Protein AF-A0A8S0FXK9-F1 (afdb_monomer_lite)

InterPro domains:
  IPR011527 ABC transporter type 1, transmembrane domain [PF00664] (27-116)
  IPR011527 ABC transporter type 1, transmembrane domain [PS50929] (28-114)
  IPR036640 ABC transporter type 1, transmembrane domain superfamily [G3DSA:1.20.1560.10] (1-131)
  IPR036640 ABC transporter type 1, transmembrane domain superfamily [SSF90123] (14-117)

Foldseek 3Di:
DDDPPDPVVVVVVVVCVVLCVVLPVLVVLLVVLVVLLVVLVVVVVVLVVCCVCCVPPPPPVVCVVCSVVVVVVSVVSNVVSVVSNVVSVVVSVVSSVVVVVVVVVVVVVVDPVVVVVVVVVVVVVVVVVVVVVVVVVVPDDDDPDDDDDDDDDD

Radius of gyration: 31.29 Å; chains: 1; bounding box: 56×40×102 Å

Structure (mmCIF, N/CA/C/O backbone):
data_AF-A0A8S0FXK9-F1
#
_entry.id   AF-A0A8S0FXK9-F1
#
loop_
_atom_site.group_PDB
_atom_site.id
_atom_site.type_symbol
_atom_site.label_atom_id
_atom_site.label_alt_id
_atom_site.label_comp_id
_atom_site.label_asym_id
_atom_site.label_entity_id
_atom_site.label_seq_id
_atom_site.pdbx_PDB_ins_code
_atom_site.Cartn_x
_atom_site.Cartn_y
_atom_site.Cartn_z
_atom_site.occupancy
_atom_site.B_iso_or_equiv
_atom_site.auth_seq_id
_atom_site.auth_comp_id
_atom_site.auth_asym_id
_atom_site.auth_atom_id
_atom_site.pdbx_PDB_model_num
ATOM 1 N N . MET A 1 1 ? -1.808 -34.272 20.817 1.00 41.62 1 MET A N 1
ATOM 2 C CA . MET A 1 1 ? -1.876 -33.313 19.694 1.00 41.62 1 MET A CA 1
ATOM 3 C C . MET A 1 1 ? -3.248 -32.648 19.750 1.00 41.62 1 MET A C 1
ATOM 5 O O . MET A 1 1 ? -4.230 -33.357 19.617 1.00 41.62 1 MET A O 1
ATOM 9 N N . HIS A 1 2 ? -3.324 -31.357 20.097 1.00 43.94 2 HIS A N 1
ATOM 10 C CA . HIS A 1 2 ? -4.584 -30.612 20.288 1.00 43.94 2 HIS A CA 1
ATOM 11 C C . HIS A 1 2 ? -4.978 -29.905 18.982 1.00 43.94 2 HIS A C 1
ATOM 13 O O . HIS A 1 2 ? -4.233 -29.041 18.522 1.00 43.94 2 HIS A O 1
ATOM 19 N N . ASN A 1 3 ? -6.137 -30.258 18.423 1.00 55.31 3 ASN A N 1
ATOM 20 C CA . ASN A 1 3 ? -6.677 -29.776 17.146 1.00 55.31 3 ASN A CA 1
ATOM 21 C C . ASN A 1 3 ? -8.001 -29.006 17.363 1.00 55.31 3 ASN A C 1
ATOM 23 O O . ASN A 1 3 ? -9.024 -29.361 16.791 1.00 55.31 3 ASN A O 1
ATOM 27 N N . ASP A 1 4 ? -7.983 -27.969 18.216 1.00 58.00 4 ASP A N 1
ATOM 28 C CA . ASP A 1 4 ? -9.196 -27.257 18.681 1.00 58.00 4 ASP A CA 1
ATOM 29 C C . ASP A 1 4 ? -9.150 -25.712 18.557 1.00 58.00 4 ASP A C 1
ATOM 31 O O . ASP A 1 4 ? -9.897 -25.013 19.241 1.00 58.00 4 ASP A O 1
ATOM 35 N N . LYS A 1 5 ? -8.287 -25.106 17.721 1.00 57.34 5 LYS A N 1
ATOM 36 C CA . LYS A 1 5 ? -8.076 -23.631 17.753 1.00 57.34 5 LYS A CA 1
ATOM 37 C C . LYS A 1 5 ? -8.589 -22.807 16.568 1.00 57.34 5 LYS A C 1
ATOM 39 O O . LYS A 1 5 ? -8.604 -21.576 16.663 1.00 57.34 5 LYS A O 1
ATOM 44 N N . ASP A 1 6 ? -9.114 -23.423 15.516 1.00 56.47 6 ASP A N 1
ATOM 45 C CA . ASP A 1 6 ? -9.517 -22.664 14.324 1.00 56.47 6 ASP A CA 1
ATOM 46 C C . ASP A 1 6 ? -10.947 -22.105 14.394 1.00 56.47 6 ASP A C 1
ATOM 48 O O . ASP A 1 6 ? -11.206 -21.001 13.910 1.00 56.47 6 ASP A O 1
ATOM 52 N N . LEU A 1 7 ? -11.874 -22.774 15.088 1.00 58.66 7 LEU A N 1
ATOM 53 C CA . LEU A 1 7 ? -13.282 -22.349 15.128 1.00 58.66 7 LEU A CA 1
ATOM 54 C C . LEU A 1 7 ? -13.493 -21.033 15.903 1.00 58.66 7 LEU A C 1
ATOM 56 O O . LEU A 1 7 ? -14.247 -20.171 15.453 1.00 58.66 7 LEU A O 1
ATOM 60 N N . SER A 1 8 ? -12.790 -20.829 17.022 1.00 68.19 8 SER A N 1
ATOM 61 C CA . SER A 1 8 ? -12.952 -19.634 17.874 1.00 68.19 8 SER A CA 1
ATOM 62 C C . SER A 1 8 ? -12.218 -18.402 17.324 1.00 68.19 8 SER A C 1
ATOM 64 O O . SER A 1 8 ? -12.752 -17.286 17.329 1.00 68.19 8 SER A O 1
ATOM 66 N N . THR A 1 9 ? -11.022 -18.590 16.758 1.00 72.06 9 THR A N 1
ATOM 67 C CA . THR A 1 9 ? -10.247 -17.502 16.137 1.00 72.06 9 THR A CA 1
ATOM 68 C C . THR A 1 9 ? -10.948 -16.998 14.876 1.00 72.06 9 THR A C 1
ATOM 70 O O . THR A 1 9 ? -11.106 -15.789 14.694 1.00 72.06 9 THR A O 1
ATOM 73 N N . TRP A 1 10 ? -11.476 -17.914 14.054 1.00 76.94 10 TRP A N 1
ATOM 74 C CA . TRP A 1 10 ? -12.245 -17.571 12.859 1.00 76.94 10 TRP A CA 1
ATOM 75 C C . TRP A 1 10 ? -13.590 -16.917 13.184 1.00 76.94 10 TRP A C 1
ATOM 77 O O . TRP A 1 10 ? -13.985 -15.963 12.518 1.00 76.94 10 TRP A O 1
ATOM 87 N N . GLN A 1 11 ? -14.281 -17.354 14.242 1.00 72.75 11 GLN A N 1
ATOM 88 C CA . GLN A 1 11 ? -15.493 -16.684 14.724 1.00 72.75 11 GLN A CA 1
ATOM 89 C C . GLN A 1 11 ? -15.202 -15.273 15.248 1.00 72.75 11 GLN A C 1
ATOM 91 O O . GLN A 1 11 ? -15.948 -14.345 14.938 1.00 72.75 11 GLN A O 1
ATOM 96 N N . THR A 1 12 ? -14.096 -15.080 15.971 1.00 72.56 12 THR A N 1
ATOM 97 C CA . THR A 1 12 ? -13.647 -13.756 16.435 1.00 72.56 12 THR A CA 1
ATOM 98 C C . THR A 1 12 ? -13.320 -12.842 15.251 1.00 72.56 12 THR A C 1
ATOM 100 O O . THR A 1 12 ? -13.775 -11.698 15.193 1.00 72.56 12 THR A O 1
ATOM 103 N N . PHE A 1 13 ? -12.617 -13.375 14.251 1.00 69.12 13 PHE A N 1
ATOM 104 C CA . PHE A 1 13 ? -12.279 -12.680 13.014 1.00 69.12 13 PHE A CA 1
ATOM 105 C C . PHE A 1 13 ? -13.521 -12.330 12.182 1.00 69.12 13 PHE A C 1
ATOM 107 O O . PHE A 1 13 ? -13.675 -11.187 11.756 1.00 69.12 13 PHE A O 1
ATOM 114 N N . ARG A 1 14 ? -14.474 -13.261 12.043 1.00 69.81 14 ARG A N 1
ATOM 115 C CA . ARG A 1 14 ? -15.767 -13.056 11.368 1.00 69.81 14 ARG A CA 1
ATOM 116 C C . ARG A 1 14 ? -16.633 -12.012 12.083 1.00 69.81 14 ARG A C 1
ATOM 118 O O . ARG A 1 14 ? -17.351 -11.269 11.418 1.00 69.81 14 ARG A O 1
ATOM 125 N N . ARG A 1 15 ? -16.536 -11.894 13.413 1.00 68.50 15 ARG A N 1
ATOM 126 C CA . ARG A 1 15 ? -17.216 -10.851 14.207 1.00 68.50 15 ARG A CA 1
ATOM 127 C C . ARG A 1 15 ? -16.571 -9.467 14.041 1.00 68.50 15 ARG A C 1
ATOM 129 O O . ARG A 1 15 ? -17.275 -8.462 14.120 1.00 68.50 15 ARG A O 1
ATOM 136 N N . LEU A 1 16 ? -15.263 -9.406 13.764 1.00 65.69 16 LEU A N 1
ATOM 137 C CA . LEU A 1 16 ? -14.532 -8.176 13.417 1.00 65.69 16 LEU A CA 1
ATOM 138 C C . LEU A 1 16 ? -14.689 -7.771 11.941 1.00 65.69 16 LEU A C 1
ATOM 140 O O . LEU A 1 16 ? -14.641 -6.580 11.625 1.00 65.69 16 LEU A O 1
ATOM 144 N N . TRP A 1 17 ? -14.910 -8.739 11.053 1.00 62.47 17 TRP A N 1
ATOM 145 C CA . TRP A 1 17 ? -15.065 -8.575 9.605 1.00 62.47 17 TRP A CA 1
ATOM 146 C C . TRP A 1 17 ? -16.069 -7.492 9.155 1.00 62.47 17 TRP A C 1
ATOM 148 O O . TRP A 1 17 ? -15.734 -6.741 8.238 1.00 62.47 17 TRP A O 1
ATOM 158 N N . PRO A 1 18 ? -17.247 -7.287 9.787 1.00 64.88 18 PRO A N 1
ATOM 159 C CA . PRO A 1 18 ? -18.146 -6.182 9.421 1.00 64.88 18 PRO A CA 1
ATOM 160 C C . PRO A 1 18 ? -17.550 -4.779 9.645 1.00 64.88 18 PRO A C 1
ATOM 162 O O . PRO A 1 18 ? -18.016 -3.814 9.051 1.00 64.88 18 PRO A O 1
ATOM 165 N N . THR A 1 19 ? -16.490 -4.648 10.447 1.00 58.59 19 THR A N 1
ATOM 166 C CA . THR A 1 19 ? -15.732 -3.391 10.620 1.00 58.59 19 THR A CA 1
ATOM 167 C C . THR A 1 19 ? -14.711 -3.162 9.494 1.00 58.59 19 THR A C 1
ATOM 169 O O . THR A 1 19 ? -14.320 -2.025 9.244 1.00 58.59 19 THR A O 1
ATOM 172 N N . ILE A 1 20 ? -14.312 -4.231 8.795 1.00 62.19 20 ILE A N 1
ATOM 173 C CA . ILE A 1 20 ? -13.384 -4.241 7.647 1.00 62.19 20 ILE A CA 1
ATOM 174 C C . ILE A 1 20 ? -14.145 -4.180 6.311 1.00 62.19 20 ILE A C 1
ATOM 176 O O . ILE A 1 20 ? -13.606 -3.716 5.309 1.00 62.19 20 ILE A O 1
ATOM 180 N N . ALA A 1 21 ? -15.424 -4.572 6.298 1.00 59.44 21 ALA A N 1
ATOM 181 C CA . ALA A 1 21 ? -16.316 -4.537 5.138 1.00 59.44 21 ALA A CA 1
ATOM 182 C C . ALA A 1 21 ? -16.339 -3.208 4.340 1.00 59.44 21 ALA A C 1
ATOM 184 O O . ALA A 1 21 ? -16.373 -3.289 3.111 1.00 59.44 21 ALA A O 1
ATOM 185 N N . PRO A 1 22 ? -16.259 -2.003 4.944 1.00 64.69 22 PRO A N 1
ATOM 186 C CA . PRO A 1 22 ? -16.181 -0.762 4.165 1.00 64.69 22 PRO A CA 1
ATOM 187 C C . PRO A 1 22 ? -14.797 -0.486 3.537 1.00 64.69 22 PRO A C 1
ATOM 189 O O . PRO A 1 22 ? -14.683 0.422 2.720 1.00 64.69 22 PRO A O 1
ATOM 192 N N . PHE A 1 23 ? -13.751 -1.262 3.863 1.00 65.69 23 PHE A N 1
ATOM 193 C CA . PHE A 1 23 ? -12.373 -1.076 3.369 1.00 65.69 23 PHE A CA 1
ATOM 194 C C . PHE A 1 23 ? -11.957 -2.049 2.268 1.00 65.69 23 PHE A C 1
ATOM 196 O O . PHE A 1 23 ? -10.794 -2.045 1.877 1.00 65.69 23 PHE A O 1
ATOM 203 N N . LYS A 1 24 ? -12.874 -2.862 1.727 1.00 69.62 24 LYS A N 1
ATOM 204 C CA . LYS A 1 24 ? -12.543 -3.850 0.683 1.00 69.62 24 LYS A CA 1
ATOM 205 C C . LYS A 1 24 ? -11.887 -3.200 -0.540 1.00 69.62 24 LYS A C 1
ATOM 207 O O . LYS A 1 24 ? -10.910 -3.738 -1.041 1.00 69.62 24 LYS A O 1
ATOM 212 N N . ALA A 1 25 ? -12.357 -2.022 -0.958 1.00 72.44 25 ALA A N 1
ATOM 213 C CA . ALA A 1 25 ? -11.748 -1.269 -2.057 1.00 72.44 25 ALA A CA 1
ATOM 214 C C . ALA A 1 25 ? -10.296 -0.864 -1.744 1.00 72.44 25 ALA A C 1
ATOM 216 O O . ALA A 1 25 ? -9.410 -1.086 -2.561 1.00 72.44 25 ALA A O 1
ATOM 217 N N . GLY A 1 26 ? -10.037 -0.356 -0.534 1.00 76.44 26 GLY A N 1
ATOM 218 C CA . GLY A 1 26 ? -8.682 -0.019 -0.097 1.00 76.44 26 GLY A CA 1
ATOM 219 C C . GLY A 1 26 ? -7.775 -1.249 0.006 1.00 76.44 26 GLY A C 1
ATOM 220 O O . GLY A 1 26 ? -6.659 -1.241 -0.495 1.00 76.44 26 GLY A O 1
ATOM 221 N N . LEU A 1 27 ? -8.266 -2.348 0.582 1.00 78.69 27 LEU A N 1
ATOM 222 C CA . LEU A 1 27 ? -7.496 -3.587 0.704 1.00 78.69 27 LEU A CA 1
ATOM 223 C C . LEU A 1 27 ? -7.114 -4.168 -0.667 1.00 78.69 27 LEU A C 1
ATOM 225 O O . LEU A 1 27 ? -5.990 -4.628 -0.840 1.00 78.69 27 LEU A O 1
ATOM 229 N N . ILE A 1 28 ? -8.028 -4.122 -1.643 1.00 83.25 28 ILE A N 1
ATOM 230 C CA . ILE A 1 28 ? -7.759 -4.581 -3.012 1.00 83.25 28 ILE A CA 1
ATOM 231 C C . ILE A 1 28 ? -6.701 -3.691 -3.666 1.00 83.25 28 ILE A C 1
ATOM 233 O O . ILE A 1 28 ? -5.729 -4.211 -4.202 1.00 83.25 28 ILE A O 1
ATOM 237 N N . VAL A 1 29 ? -6.839 -2.364 -3.573 1.00 84.25 29 VAL A N 1
ATOM 238 C CA . VAL A 1 29 ? -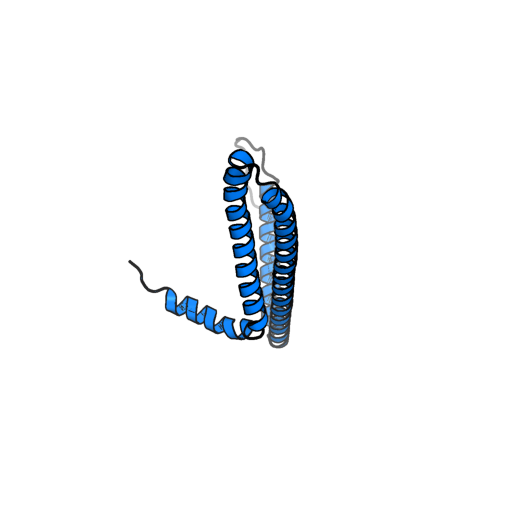5.858 -1.419 -4.134 1.00 84.25 29 VAL A CA 1
ATOM 239 C C . VAL A 1 29 ? -4.483 -1.596 -3.485 1.00 84.25 29 VAL A C 1
ATOM 241 O O . VAL A 1 29 ? -3.482 -1.666 -4.193 1.00 84.25 29 VAL A O 1
ATOM 244 N N . ALA A 1 30 ? -4.421 -1.737 -2.160 1.00 80.44 30 ALA A N 1
ATOM 245 C CA . ALA A 1 30 ? -3.179 -2.005 -1.441 1.00 80.44 30 ALA A CA 1
ATOM 246 C C . ALA A 1 30 ? -2.572 -3.363 -1.827 1.00 80.44 30 ALA A C 1
ATOM 248 O O . ALA A 1 30 ? -1.363 -3.462 -1.996 1.00 80.44 30 ALA A O 1
ATOM 249 N N . GLY A 1 31 ? -3.395 -4.399 -2.014 1.00 86.44 31 GLY A N 1
ATOM 250 C CA . GLY A 1 31 ? -2.944 -5.711 -2.476 1.00 86.44 31 GLY A CA 1
ATOM 251 C C . GLY A 1 31 ? -2.341 -5.657 -3.880 1.00 86.44 31 GLY A C 1
ATOM 252 O O . GLY A 1 31 ? -1.239 -6.154 -4.093 1.00 86.44 31 GLY A O 1
ATOM 253 N N . VAL A 1 32 ? -3.017 -4.991 -4.821 1.00 89.12 32 VAL A N 1
ATOM 254 C CA . VAL A 1 32 ? -2.507 -4.781 -6.186 1.00 89.12 32 VAL A CA 1
ATOM 255 C C . VAL A 1 32 ? -1.206 -3.978 -6.163 1.00 89.12 32 VAL A C 1
ATOM 257 O O . VAL A 1 32 ? -0.246 -4.347 -6.837 1.00 89.12 32 VAL A O 1
ATOM 260 N N . ALA A 1 33 ? -1.139 -2.926 -5.345 1.00 88.06 33 ALA A N 1
ATOM 261 C CA . ALA A 1 33 ? 0.072 -2.136 -5.188 1.00 88.06 33 ALA A CA 1
ATOM 262 C C . ALA A 1 33 ? 1.225 -2.972 -4.599 1.00 88.06 33 ALA A C 1
ATOM 264 O O . ALA A 1 33 ? 2.333 -2.954 -5.120 1.00 88.06 33 ALA A O 1
ATOM 265 N N . LEU A 1 34 ? 0.983 -3.793 -3.579 1.00 87.69 34 LEU A N 1
ATOM 266 C CA . LEU A 1 34 ? 2.019 -4.674 -3.030 1.00 87.69 34 LEU A CA 1
ATOM 267 C C . LEU A 1 34 ? 2.560 -5.664 -4.070 1.00 87.69 34 LEU A C 1
ATOM 269 O O . LEU A 1 34 ? 3.773 -5.866 -4.135 1.00 87.69 34 LEU A O 1
ATOM 273 N N . ILE A 1 35 ? 1.691 -6.227 -4.914 1.00 92.88 35 ILE A N 1
ATOM 274 C CA . ILE A 1 35 ? 2.097 -7.130 -6.001 1.00 92.88 35 ILE A CA 1
ATOM 275 C C . ILE A 1 35 ? 2.968 -6.390 -7.026 1.00 92.88 35 ILE A C 1
ATOM 277 O O . ILE A 1 35 ? 4.037 -6.880 -7.382 1.00 92.88 35 ILE A O 1
ATOM 281 N N . LEU A 1 36 ? 2.559 -5.194 -7.464 1.00 90.94 36 LEU A N 1
ATOM 282 C CA . LEU A 1 36 ? 3.340 -4.350 -8.382 1.00 90.94 36 LEU A CA 1
ATOM 283 C C . LEU A 1 36 ? 4.698 -3.948 -7.793 1.00 90.94 36 LEU A C 1
ATOM 285 O O . LEU A 1 36 ? 5.705 -3.908 -8.504 1.00 90.94 36 LEU A O 1
ATOM 289 N N . ASN A 1 37 ? 4.739 -3.672 -6.491 1.00 89.75 37 ASN A N 1
ATOM 290 C CA . ASN A 1 37 ? 5.968 -3.310 -5.802 1.00 89.75 37 ASN A CA 1
ATOM 291 C C . ASN A 1 37 ? 6.944 -4.495 -5.762 1.00 89.75 37 ASN A C 1
ATOM 293 O O . ASN A 1 37 ? 8.103 -4.342 -6.139 1.00 89.75 37 ASN A O 1
ATOM 297 N N . ALA A 1 38 ? 6.454 -5.687 -5.403 1.00 91.81 38 ALA A N 1
ATOM 298 C CA . ALA A 1 38 ? 7.245 -6.917 -5.404 1.00 91.81 38 ALA A CA 1
ATOM 299 C C . ALA A 1 38 ? 7.713 -7.316 -6.815 1.00 91.81 38 ALA A C 1
ATOM 301 O O . ALA A 1 38 ? 8.847 -7.767 -7.000 1.00 91.81 38 ALA A O 1
ATOM 302 N N . ALA A 1 39 ? 6.863 -7.111 -7.826 1.00 91.88 39 ALA A N 1
ATOM 303 C CA . ALA A 1 39 ? 7.236 -7.311 -9.220 1.00 91.88 39 ALA A CA 1
ATOM 304 C C . ALA A 1 39 ? 8.375 -6.365 -9.620 1.00 91.88 39 ALA A C 1
ATOM 306 O O . ALA A 1 39 ? 9.318 -6.807 -10.264 1.00 91.88 39 ALA A O 1
ATOM 307 N N . SER A 1 40 ? 8.333 -5.102 -9.181 1.00 91.19 40 SER A N 1
ATOM 308 C CA . SER A 1 40 ? 9.376 -4.105 -9.457 1.00 91.19 40 SER A CA 1
ATOM 309 C C . SER A 1 40 ? 10.719 -4.471 -8.808 1.00 91.19 40 SER A C 1
ATOM 311 O O . SER A 1 40 ? 11.751 -4.362 -9.468 1.00 91.19 40 SER A O 1
ATOM 313 N N . ASP A 1 41 ? 10.721 -4.965 -7.562 1.00 87.69 41 ASP A N 1
ATOM 314 C CA . ASP A 1 41 ? 11.931 -5.502 -6.912 1.00 87.69 41 ASP A CA 1
ATOM 315 C C . ASP A 1 41 ? 12.514 -6.685 -7.702 1.00 87.69 41 ASP A C 1
ATOM 317 O O . ASP A 1 41 ? 13.710 -6.728 -7.993 1.00 87.69 41 ASP A O 1
ATOM 321 N N . THR A 1 42 ? 11.653 -7.626 -8.102 1.00 92.19 42 THR A N 1
ATOM 322 C CA . THR A 1 42 ? 12.056 -8.814 -8.873 1.00 92.19 42 THR A CA 1
ATOM 323 C C . THR A 1 42 ? 12.611 -8.427 -10.244 1.00 92.19 42 THR A C 1
ATOM 325 O O . THR A 1 42 ? 13.624 -8.970 -10.684 1.00 92.19 42 THR A O 1
ATOM 328 N N . PHE A 1 43 ? 11.982 -7.456 -10.911 1.00 90.00 43 PHE A N 1
ATOM 329 C CA . PHE A 1 43 ? 12.429 -6.949 -12.204 1.00 90.00 43 PHE A CA 1
ATOM 330 C C . PHE A 1 43 ? 13.815 -6.316 -12.083 1.00 90.00 43 PHE A C 1
ATOM 332 O O . PHE A 1 43 ? 14.705 -6.625 -12.868 1.00 90.00 43 PHE A O 1
ATOM 339 N N . MET A 1 44 ? 14.034 -5.501 -11.050 1.00 87.56 44 MET A N 1
ATOM 340 C CA . MET A 1 44 ? 15.324 -4.861 -10.803 1.00 87.56 44 MET A CA 1
ATOM 341 C C . MET A 1 44 ? 16.445 -5.878 -10.544 1.00 87.56 44 MET A C 1
ATOM 343 O O . MET A 1 44 ? 17.539 -5.732 -11.087 1.00 87.56 44 MET A O 1
ATOM 347 N N . LEU A 1 45 ? 16.159 -6.948 -9.797 1.00 89.75 45 LEU A N 1
ATOM 348 C CA . LEU A 1 45 ? 17.062 -8.095 -9.635 1.00 89.75 45 LEU A CA 1
ATOM 349 C C . LEU A 1 45 ? 17.350 -8.800 -10.967 1.00 89.75 45 LEU A C 1
ATOM 351 O O . LEU A 1 45 ? 18.496 -9.147 -11.248 1.00 89.75 45 LEU A O 1
ATOM 355 N N . SER A 1 46 ? 16.331 -8.982 -11.809 1.00 89.50 46 SER A N 1
ATOM 356 C CA . SER A 1 46 ? 16.498 -9.612 -13.118 1.00 89.50 46 SER A CA 1
ATOM 357 C C . SER A 1 46 ? 17.331 -8.769 -14.082 1.00 89.50 46 SER A C 1
ATOM 359 O O . SER A 1 46 ? 18.006 -9.359 -14.920 1.00 89.50 46 SER A O 1
ATOM 361 N N . LEU A 1 47 ? 17.319 -7.432 -13.972 1.00 84.94 47 LEU A N 1
ATOM 362 C CA . LEU A 1 47 ? 18.173 -6.541 -14.770 1.00 84.94 47 LEU A CA 1
ATOM 363 C C . LEU A 1 47 ? 19.658 -6.663 -14.415 1.00 84.94 47 LEU A C 1
ATOM 365 O O . LEU A 1 47 ? 20.495 -6.363 -15.258 1.00 84.94 47 LEU A O 1
ATOM 369 N N . LEU A 1 48 ? 20.001 -7.131 -13.213 1.00 86.25 48 LEU A N 1
ATOM 370 C CA . LEU A 1 48 ? 21.394 -7.313 -12.800 1.00 86.25 48 LEU A CA 1
ATOM 371 C C . LEU A 1 48 ? 22.117 -8.368 -13.658 1.00 86.25 48 LEU A C 1
ATOM 373 O O . LEU A 1 48 ? 23.306 -8.237 -13.935 1.00 86.25 48 LEU A O 1
ATOM 377 N N . LYS A 1 49 ? 21.384 -9.396 -14.107 1.00 84.75 49 LYS A N 1
ATOM 378 C CA . LYS A 1 49 ? 21.903 -10.498 -14.928 1.00 84.75 49 LYS A CA 1
ATOM 379 C C . LYS A 1 49 ? 22.367 -10.055 -16.332 1.00 84.75 49 LYS A C 1
ATOM 381 O O . LYS A 1 49 ? 23.532 -10.296 -16.631 1.00 84.75 49 LYS A O 1
ATOM 386 N N . PRO A 1 50 ? 21.548 -9.375 -17.164 1.00 80.88 50 PRO A N 1
ATOM 387 C CA . PRO A 1 50 ? 22.009 -8.822 -18.438 1.00 80.8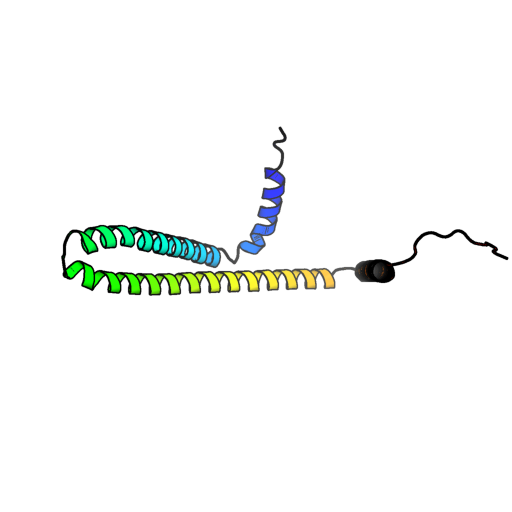8 50 PRO A CA 1
ATOM 388 C C . PRO A 1 50 ? 23.044 -7.710 -18.244 1.00 80.88 50 PRO A C 1
ATOM 390 O O . PRO A 1 50 ? 23.910 -7.540 -19.086 1.00 80.88 50 PRO A O 1
ATOM 393 N N . LEU A 1 51 ? 23.031 -6.981 -17.120 1.00 79.25 51 LEU A N 1
ATOM 394 C CA . LEU A 1 51 ? 24.045 -5.949 -16.865 1.00 79.25 51 LEU A CA 1
ATOM 395 C C . LEU A 1 51 ? 25.442 -6.559 -16.707 1.00 79.25 51 LEU A C 1
ATOM 397 O O . LEU A 1 51 ? 26.419 -5.969 -17.155 1.00 79.25 51 LEU A O 1
ATOM 401 N N . LEU A 1 52 ? 25.533 -7.738 -16.086 1.00 82.06 52 LEU A N 1
ATOM 402 C CA . LEU A 1 52 ? 26.781 -8.492 -15.986 1.00 82.06 52 LEU A CA 1
ATOM 403 C C . LEU A 1 52 ? 27.161 -9.164 -17.314 1.00 82.06 52 LEU A C 1
ATOM 405 O O . LEU A 1 52 ? 28.325 -9.123 -17.695 1.00 82.06 52 LEU A O 1
ATOM 409 N N . ASP A 1 53 ? 26.206 -9.787 -18.004 1.00 80.38 53 ASP A N 1
ATOM 410 C CA . ASP A 1 53 ? 26.488 -10.603 -19.195 1.00 80.38 53 ASP A CA 1
ATOM 411 C C . ASP A 1 53 ? 26.736 -9.734 -20.446 1.00 80.38 53 ASP A C 1
ATOM 413 O O . ASP A 1 53 ? 27.770 -9.849 -21.103 1.00 80.38 53 ASP A O 1
ATOM 417 N N . ASP A 1 54 ? 25.852 -8.771 -20.722 1.00 75.38 54 ASP A N 1
ATOM 418 C CA . ASP A 1 54 ? 26.000 -7.828 -21.838 1.00 75.38 54 ASP A CA 1
ATOM 419 C C . ASP A 1 54 ? 26.960 -6.676 -21.494 1.00 75.38 54 ASP A C 1
ATOM 421 O O . ASP A 1 54 ? 27.649 -6.166 -22.366 1.00 75.38 54 ASP A O 1
ATOM 425 N N . GLY A 1 55 ? 27.086 -6.273 -20.225 1.00 72.44 55 GLY A N 1
ATOM 426 C CA . GLY A 1 55 ? 28.017 -5.201 -19.844 1.00 72.44 55 GLY A CA 1
ATOM 427 C C . GLY A 1 55 ? 29.497 -5.593 -19.928 1.00 72.44 55 GLY A C 1
ATOM 428 O O . GLY A 1 55 ? 30.327 -4.747 -20.261 1.00 72.44 55 GLY A O 1
ATOM 429 N N . PHE A 1 56 ? 29.835 -6.859 -19.650 1.00 70.50 56 PHE A N 1
ATOM 430 C CA . PHE A 1 56 ? 31.217 -7.356 -19.697 1.00 70.50 56 PHE A CA 1
ATOM 431 C C . PHE A 1 56 ? 31.513 -8.265 -20.901 1.00 70.50 56 PHE A C 1
ATOM 433 O O . PHE A 1 56 ? 32.668 -8.341 -21.317 1.00 70.50 56 PHE A O 1
ATOM 440 N N . GLY A 1 57 ? 30.515 -8.962 -21.458 1.00 68.69 57 GLY A N 1
ATOM 441 C CA . GLY A 1 57 ? 30.715 -9.980 -22.495 1.00 68.69 57 GLY A CA 1
ATOM 442 C C . GLY A 1 57 ? 30.555 -9.496 -23.939 1.00 68.69 57 GLY A C 1
ATOM 443 O O . GLY A 1 57 ? 31.221 -10.027 -24.830 1.00 68.69 57 GLY A O 1
ATOM 444 N N . LYS A 1 58 ? 29.687 -8.509 -24.206 1.00 60.69 58 LYS A N 1
ATOM 445 C CA . LYS A 1 58 ? 29.376 -8.026 -25.564 1.00 60.69 58 LYS A CA 1
ATOM 446 C C . LYS A 1 58 ? 29.127 -6.520 -25.541 1.00 60.69 58 LYS A C 1
ATOM 448 O O . LYS A 1 58 ? 28.104 -6.082 -25.044 1.00 60.69 58 LYS A O 1
ATOM 453 N N . THR A 1 59 ? 30.033 -5.714 -26.099 1.00 61.97 59 THR A N 1
ATOM 454 C CA . THR A 1 59 ? 29.917 -4.238 -26.167 1.00 61.97 59 THR A CA 1
ATOM 455 C C . THR A 1 59 ? 28.799 -3.777 -27.123 1.00 61.97 59 THR A C 1
ATOM 457 O O . THR A 1 59 ? 29.027 -3.030 -28.075 1.00 61.97 59 THR A O 1
ATOM 460 N N . ASP A 1 60 ? 27.559 -4.196 -26.884 1.00 64.69 60 ASP A N 1
ATOM 461 C CA . ASP A 1 60 ? 26.379 -3.714 -27.584 1.00 64.69 60 ASP A CA 1
ATOM 462 C C . ASP A 1 60 ? 25.935 -2.394 -26.947 1.00 64.69 60 ASP A C 1
ATOM 464 O O . ASP A 1 60 ? 25.152 -2.322 -25.997 1.00 64.69 60 ASP A O 1
ATOM 468 N N . ARG A 1 61 ? 26.463 -1.297 -27.501 1.00 66.94 61 ARG A N 1
ATOM 469 C CA . ARG A 1 61 ? 26.238 0.090 -27.054 1.00 66.94 61 ARG A CA 1
ATOM 470 C C . ARG A 1 61 ? 24.753 0.465 -26.914 1.00 66.94 61 ARG A C 1
ATOM 472 O O . ARG A 1 61 ? 24.424 1.346 -26.121 1.00 66.94 61 ARG A O 1
ATOM 479 N N . SER A 1 62 ? 23.861 -0.208 -27.641 1.00 73.88 62 SER A N 1
ATOM 480 C CA . SER A 1 62 ? 22.408 -0.012 -27.547 1.00 73.88 62 SER A CA 1
ATOM 481 C C . SER A 1 62 ? 21.819 -0.481 -26.212 1.00 73.88 62 SER A C 1
ATOM 483 O O . SER A 1 62 ? 20.950 0.203 -25.674 1.00 73.88 62 SER A O 1
ATOM 485 N N . VAL A 1 63 ? 22.294 -1.591 -25.634 1.00 73.44 63 VAL A N 1
ATOM 486 C CA . VAL A 1 63 ? 21.772 -2.113 -24.353 1.00 73.44 63 VAL A CA 1
ATOM 487 C C . VAL A 1 63 ? 22.121 -1.157 -23.209 1.00 73.44 63 VAL A C 1
ATOM 489 O O . VAL A 1 63 ? 21.261 -0.819 -22.392 1.00 73.44 63 VAL A O 1
ATOM 492 N N . LEU A 1 64 ? 23.347 -0.622 -23.221 1.00 75.44 64 LEU A N 1
ATOM 493 C CA . LEU A 1 64 ? 23.822 0.364 -22.244 1.00 75.44 64 LEU A CA 1
ATOM 494 C C . LEU A 1 64 ? 23.040 1.689 -22.273 1.00 75.44 64 LEU A C 1
ATOM 496 O O . LEU A 1 64 ? 22.942 2.348 -21.239 1.00 75.44 64 LEU A O 1
ATOM 500 N N . MET A 1 65 ? 22.479 2.094 -23.420 1.00 80.00 65 MET A N 1
ATOM 501 C CA . MET A 1 65 ? 21.689 3.331 -23.516 1.00 80.00 65 MET A CA 1
ATOM 502 C C . MET A 1 65 ? 20.245 3.170 -23.022 1.00 80.00 65 MET A C 1
ATOM 504 O O . MET A 1 65 ? 19.728 4.071 -22.363 1.00 80.00 65 MET A O 1
ATOM 508 N N . TRP A 1 66 ? 19.587 2.042 -23.309 1.00 81.56 66 TRP A N 1
ATOM 509 C CA . TRP A 1 66 ? 18.183 1.829 -22.924 1.00 81.56 66 TRP A CA 1
ATOM 510 C C . TRP A 1 66 ? 18.009 1.357 -21.474 1.00 81.56 66 TRP A C 1
ATOM 512 O O . TRP A 1 66 ? 16.989 1.662 -20.853 1.00 81.56 66 TRP A O 1
ATOM 522 N N . MET A 1 67 ? 19.000 0.671 -20.897 1.00 83.56 67 MET A N 1
ATOM 523 C CA . MET A 1 67 ? 18.969 0.212 -19.501 1.00 83.56 67 MET A CA 1
ATOM 524 C C . MET A 1 67 ? 18.631 1.300 -18.467 1.00 83.56 67 MET A C 1
ATOM 526 O O . MET A 1 67 ? 17.680 1.106 -17.703 1.00 83.56 67 MET A O 1
ATOM 530 N N . PRO A 1 68 ? 19.344 2.443 -18.407 1.00 85.38 68 PRO A N 1
ATOM 531 C CA . PRO A 1 68 ? 19.051 3.474 -17.413 1.00 85.38 68 PRO A CA 1
ATOM 532 C C . PRO A 1 68 ? 17.646 4.070 -17.577 1.00 85.38 68 PRO A C 1
ATOM 534 O O . PRO A 1 68 ? 17.005 4.393 -16.577 1.00 85.38 68 PRO A O 1
ATOM 537 N N . LEU A 1 69 ? 17.120 4.143 -18.806 1.00 89.69 69 LEU A N 1
ATOM 538 C CA . LEU A 1 69 ? 15.755 4.611 -19.059 1.00 89.69 69 LEU A CA 1
ATOM 539 C C . LEU A 1 69 ? 14.710 3.680 -18.419 1.00 89.69 69 LEU A C 1
ATOM 541 O O . LEU A 1 69 ? 13.770 4.150 -17.775 1.00 89.69 69 LEU A O 1
ATOM 545 N N . VAL A 1 70 ? 14.906 2.361 -18.531 1.00 88.50 70 VAL A N 1
ATOM 546 C CA . VAL A 1 70 ? 14.036 1.353 -17.897 1.00 88.50 70 VAL A CA 1
ATOM 547 C C . VAL A 1 70 ? 14.105 1.445 -16.372 1.00 88.50 70 VAL A C 1
ATOM 549 O O . VAL A 1 70 ? 13.069 1.401 -15.710 1.00 88.50 70 VAL A O 1
ATOM 552 N N . VAL A 1 71 ? 15.301 1.624 -15.801 1.00 89.38 71 VAL A N 1
ATOM 553 C CA . VAL A 1 71 ? 15.482 1.758 -14.345 1.00 89.38 71 VAL A CA 1
ATOM 554 C C . VAL A 1 71 ? 14.756 2.990 -13.804 1.00 89.38 71 VAL A C 1
ATOM 556 O O . VAL A 1 71 ? 14.069 2.892 -12.788 1.00 89.38 71 VAL A O 1
ATOM 559 N N . ILE A 1 72 ? 14.849 4.133 -14.489 1.00 91.62 72 ILE A N 1
ATOM 560 C CA . ILE A 1 72 ? 14.117 5.349 -14.103 1.00 91.62 72 ILE A CA 1
ATOM 561 C C . ILE A 1 72 ? 12.604 5.096 -14.159 1.00 91.62 72 ILE A C 1
ATOM 563 O O . ILE A 1 72 ? 11.893 5.438 -13.213 1.00 91.62 72 ILE A O 1
ATOM 567 N N . GLY A 1 73 ? 12.113 4.435 -15.213 1.00 92.12 73 GLY A N 1
ATOM 568 C CA . GLY A 1 73 ? 10.703 4.049 -15.326 1.00 92.12 73 GLY A CA 1
ATOM 569 C C . GLY A 1 73 ? 10.232 3.164 -14.165 1.00 92.12 73 GLY A C 1
ATOM 570 O O . GLY A 1 73 ? 9.198 3.439 -13.552 1.00 92.12 73 GLY A O 1
ATOM 571 N N . LEU A 1 74 ? 11.021 2.149 -13.801 1.00 90.69 74 LEU A N 1
ATOM 572 C CA . LEU A 1 74 ? 10.735 1.269 -12.663 1.00 90.69 74 LEU A CA 1
ATOM 573 C C . LEU A 1 74 ? 10.780 2.012 -11.323 1.00 90.69 74 LEU A C 1
ATOM 575 O O . LEU A 1 74 ? 9.941 1.754 -10.462 1.00 90.69 74 LEU A O 1
ATOM 579 N N . MET A 1 75 ? 11.704 2.959 -11.137 1.00 91.38 75 MET A N 1
ATOM 580 C CA . MET A 1 75 ? 11.770 3.779 -9.921 1.00 91.38 75 MET A CA 1
ATOM 581 C C . MET A 1 75 ? 10.539 4.666 -9.754 1.00 91.38 75 MET A C 1
ATOM 583 O O . MET A 1 75 ? 9.999 4.764 -8.650 1.00 91.38 75 MET A O 1
ATOM 587 N N . ILE A 1 76 ? 10.053 5.267 -10.843 1.00 94.00 76 ILE A N 1
ATOM 588 C CA . ILE A 1 76 ? 8.816 6.054 -10.827 1.00 94.00 76 ILE A CA 1
ATOM 589 C C . ILE A 1 76 ? 7.629 5.152 -10.473 1.00 94.00 76 ILE A C 1
ATOM 591 O O . ILE A 1 76 ? 6.861 5.476 -9.564 1.00 94.00 76 ILE A O 1
ATOM 595 N N . LEU A 1 77 ? 7.507 3.991 -11.128 1.00 91.19 77 LEU A N 1
ATOM 596 C CA . LEU A 1 77 ? 6.439 3.028 -10.853 1.00 91.19 77 LEU A CA 1
ATOM 597 C C . LEU A 1 77 ? 6.463 2.556 -9.391 1.00 91.19 77 LEU A C 1
ATOM 599 O O . LEU A 1 77 ? 5.422 2.534 -8.728 1.00 91.19 77 LEU A O 1
ATOM 603 N N . ARG A 1 78 ? 7.647 2.232 -8.862 1.00 88.88 78 ARG A N 1
ATOM 604 C CA . ARG A 1 78 ? 7.856 1.8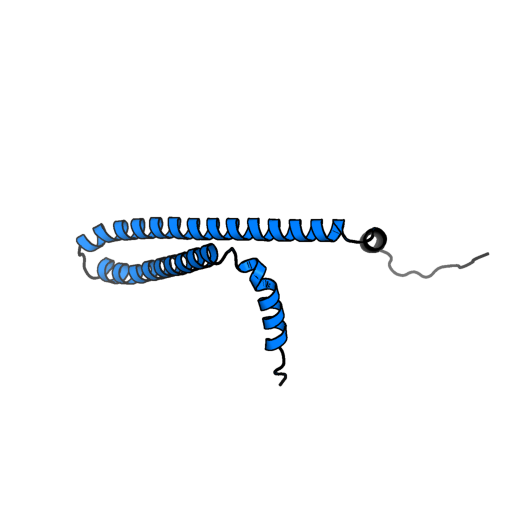51 -7.460 1.00 88.88 78 ARG A CA 1
ATOM 605 C C . ARG A 1 78 ? 7.442 2.968 -6.505 1.00 88.88 78 ARG A C 1
ATOM 607 O O . ARG A 1 78 ? 6.743 2.704 -5.528 1.00 88.88 78 ARG A O 1
ATOM 614 N N . GLY A 1 79 ? 7.823 4.211 -6.800 1.00 91.88 79 GLY A N 1
ATOM 615 C CA . GLY A 1 79 ? 7.440 5.386 -6.018 1.00 91.88 79 GLY A CA 1
ATOM 616 C C . GLY A 1 79 ? 5.923 5.568 -5.950 1.00 91.88 79 GLY A C 1
ATOM 617 O O . GLY A 1 79 ? 5.364 5.663 -4.857 1.00 91.88 79 GLY A O 1
ATOM 618 N N . ILE A 1 80 ? 5.246 5.525 -7.102 1.00 93.00 80 ILE A N 1
ATOM 619 C CA . ILE A 1 80 ? 3.780 5.625 -7.200 1.00 93.00 80 ILE A CA 1
ATOM 620 C C . ILE A 1 80 ? 3.113 4.511 -6.388 1.00 93.00 80 ILE A C 1
ATOM 622 O O . ILE A 1 80 ? 2.222 4.757 -5.576 1.00 93.00 80 ILE A O 1
ATOM 626 N N . THR A 1 81 ? 3.582 3.281 -6.564 1.00 90.12 81 THR A N 1
ATOM 627 C CA . THR A 1 81 ? 3.021 2.095 -5.914 1.00 90.12 81 THR A CA 1
ATOM 628 C C . THR A 1 81 ? 3.180 2.138 -4.389 1.00 90.12 81 THR A C 1
ATOM 630 O O . THR A 1 81 ? 2.243 1.840 -3.639 1.00 90.12 81 THR A O 1
ATOM 633 N N . SER A 1 82 ? 4.353 2.560 -3.913 1.00 88.75 82 SER A N 1
ATOM 634 C CA . SER A 1 82 ? 4.637 2.740 -2.488 1.00 88.75 82 SER A CA 1
ATOM 635 C C . SER A 1 82 ? 3.787 3.858 -1.873 1.00 88.75 82 SER A C 1
ATOM 637 O O . SER A 1 82 ? 3.217 3.693 -0.787 1.00 88.75 82 SER A O 1
ATOM 639 N N . TYR A 1 83 ? 3.619 4.969 -2.599 1.00 91.75 83 TYR A N 1
ATOM 640 C CA . TYR A 1 83 ? 2.769 6.077 -2.173 1.00 91.75 83 TYR A CA 1
ATOM 641 C C . TYR A 1 83 ? 1.301 5.654 -2.051 1.00 91.75 83 TYR A C 1
ATOM 643 O O . TYR A 1 83 ? 0.681 5.892 -1.015 1.00 91.75 83 TYR A O 1
ATOM 651 N N . ILE A 1 84 ? 0.761 4.954 -3.054 1.00 88.75 84 ILE A N 1
ATOM 652 C CA . ILE A 1 84 ? -0.611 4.420 -3.031 1.00 88.75 84 ILE A CA 1
ATOM 653 C C . ILE A 1 84 ? -0.805 3.479 -1.837 1.00 88.75 84 ILE A C 1
ATOM 655 O O . ILE A 1 84 ? -1.792 3.600 -1.108 1.00 88.75 84 ILE A O 1
ATOM 659 N N . SER A 1 85 ? 0.150 2.576 -1.598 1.00 85.12 85 SER A N 1
ATOM 660 C CA . SER A 1 85 ? 0.099 1.638 -0.470 1.00 85.12 85 SER A CA 1
ATOM 661 C C . SER A 1 85 ? 0.053 2.372 0.875 1.00 85.12 85 SER A C 1
ATOM 663 O O . SER A 1 85 ? -0.805 2.087 1.714 1.00 85.12 85 SER A O 1
ATOM 665 N N . SER A 1 86 ? 0.923 3.368 1.062 1.00 86.69 86 SER A N 1
ATOM 666 C CA . SER A 1 86 ? 0.997 4.174 2.291 1.00 86.69 86 SER A CA 1
ATOM 667 C C . SER A 1 86 ? -0.222 5.083 2.484 1.00 86.69 86 SER A C 1
ATOM 669 O O . SER A 1 86 ? -0.716 5.260 3.601 1.00 86.69 86 SER A O 1
ATOM 671 N N . TYR A 1 87 ? -0.760 5.644 1.404 1.00 88.75 87 TYR A N 1
ATOM 672 C CA . TYR A 1 87 ? -1.994 6.420 1.461 1.00 88.75 87 TYR A CA 1
ATOM 673 C C . TYR A 1 87 ? -3.170 5.532 1.874 1.00 88.75 87 TYR A C 1
ATOM 675 O O . TYR A 1 87 ? -3.942 5.872 2.774 1.00 88.75 87 TYR A O 1
ATOM 683 N N . CYS A 1 88 ? -3.259 4.343 1.278 1.00 85.56 88 CYS A N 1
ATOM 684 C CA . CYS A 1 88 ? -4.315 3.397 1.578 1.00 85.56 88 CYS A CA 1
ATOM 685 C C . CYS A 1 88 ? -4.246 2.889 3.026 1.00 85.56 88 CYS A C 1
ATOM 687 O O . CYS A 1 88 ? -5.276 2.859 3.704 1.00 85.56 88 CYS A O 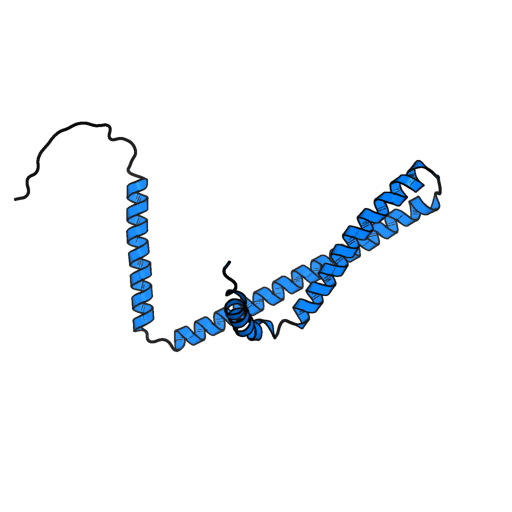1
ATOM 689 N N . ILE A 1 89 ? -3.054 2.550 3.539 1.00 83.50 89 ILE A N 1
ATOM 690 C CA . ILE A 1 89 ? -2.897 2.113 4.937 1.00 83.50 89 ILE A CA 1
ATOM 691 C C . ILE A 1 89 ? -3.334 3.218 5.910 1.00 83.50 89 ILE A C 1
ATOM 693 O O . ILE A 1 89 ? -4.042 2.949 6.883 1.00 83.50 89 ILE A O 1
ATOM 697 N N . SER A 1 90 ? -2.983 4.473 5.610 1.00 86.75 90 SER A N 1
ATOM 698 C CA . SER A 1 90 ? -3.325 5.635 6.437 1.00 86.75 90 SER A CA 1
ATOM 699 C C . SER A 1 90 ? -4.829 5.898 6.443 1.00 86.75 90 SER A C 1
ATOM 701 O O . SER A 1 90 ? -5.423 6.113 7.502 1.00 86.75 90 SER A O 1
ATOM 703 N N . TRP A 1 91 ? -5.468 5.818 5.274 1.00 84.81 91 TRP A N 1
ATOM 704 C CA . TRP A 1 91 ? -6.909 6.007 5.134 1.00 84.81 91 TRP A CA 1
ATOM 705 C C . TRP A 1 91 ? -7.712 4.927 5.875 1.00 84.81 91 TRP A C 1
ATOM 707 O O . TRP A 1 91 ? -8.643 5.243 6.625 1.00 84.81 91 TRP A O 1
ATOM 717 N N . VAL A 1 92 ? -7.314 3.656 5.726 1.00 83.19 92 VAL A N 1
ATOM 718 C CA . VAL A 1 92 ? -7.926 2.519 6.433 1.00 83.19 92 VAL A CA 1
ATOM 719 C C . VAL A 1 92 ? -7.752 2.676 7.945 1.00 83.19 92 VAL A C 1
ATOM 721 O O . VAL A 1 92 ? -8.735 2.620 8.687 1.00 83.19 92 VAL A O 1
ATOM 724 N N . SER A 1 93 ? -6.527 2.941 8.410 1.00 82.31 93 SER A N 1
ATOM 725 C CA . SER A 1 93 ? -6.222 3.117 9.834 1.00 82.31 93 SER A CA 1
ATOM 726 C C . SER A 1 93 ? -7.044 4.249 10.462 1.00 82.31 93 SER A C 1
ATOM 728 O O . SER A 1 93 ? -7.705 4.051 11.486 1.00 82.31 93 SER A O 1
ATOM 730 N N . GLY A 1 94 ? -7.110 5.414 9.806 1.00 85.56 94 GLY A N 1
ATOM 731 C CA . GLY A 1 94 ? -7.862 6.567 10.302 1.00 85.56 94 GLY A CA 1
ATOM 732 C C . GLY A 1 94 ? -9.353 6.275 10.485 1.00 85.56 94 GLY A C 1
ATOM 733 O O . GLY A 1 94 ? -9.946 6.596 11.520 1.00 85.56 94 GLY A O 1
ATOM 734 N N . LYS A 1 95 ? -9.974 5.601 9.516 1.00 81.94 95 LYS A N 1
ATOM 735 C CA . LYS A 1 95 ? -11.390 5.238 9.616 1.00 81.94 95 LYS A CA 1
ATOM 736 C C . LYS A 1 95 ? -11.669 4.154 10.659 1.00 81.94 95 LYS A C 1
ATOM 738 O O . LYS A 1 95 ? -12.706 4.220 11.329 1.00 81.94 95 LYS A O 1
ATOM 743 N N . VAL A 1 96 ? -10.776 3.174 10.813 1.00 82.25 96 VAL A N 1
ATOM 744 C CA . VAL A 1 96 ? -10.895 2.140 11.854 1.00 82.25 96 VAL A CA 1
ATOM 745 C C . VAL A 1 96 ? -10.852 2.791 13.235 1.00 82.25 96 VAL A C 1
ATOM 747 O O . VAL A 1 96 ? -11.764 2.575 14.036 1.00 82.25 96 VAL A O 1
ATOM 750 N N . VAL A 1 97 ? -9.871 3.664 13.488 1.00 84.75 97 VAL A N 1
ATOM 751 C CA . VAL A 1 97 ? -9.753 4.403 14.756 1.00 84.75 97 VAL A CA 1
ATOM 752 C C . VAL A 1 97 ? -10.993 5.258 15.011 1.00 84.75 97 VAL A C 1
ATOM 754 O O . VAL A 1 97 ? -11.532 5.235 16.118 1.00 84.75 97 VAL A O 1
ATOM 757 N N . MET A 1 98 ? -11.501 5.965 13.996 1.00 83.12 98 MET A N 1
ATOM 758 C CA . MET A 1 98 ? -12.709 6.782 14.138 1.00 83.12 98 MET A CA 1
ATOM 759 C C . MET A 1 98 ? -13.936 5.939 14.512 1.00 83.12 98 MET A C 1
ATOM 761 O O . MET A 1 98 ? -14.722 6.322 15.379 1.00 83.12 98 MET A O 1
ATOM 765 N N . THR A 1 99 ? -14.089 4.769 13.893 1.00 82.19 99 THR A N 1
ATOM 766 C CA . THR A 1 99 ? -15.189 3.838 14.187 1.00 82.19 99 THR A CA 1
ATOM 767 C C . THR A 1 99 ? -15.085 3.289 15.607 1.00 82.19 99 THR A C 1
ATOM 769 O O . THR A 1 99 ? -16.085 3.238 16.324 1.00 82.19 99 THR A O 1
ATOM 772 N N . MET A 1 100 ? -13.873 2.934 16.041 1.00 81.06 100 MET A N 1
ATOM 773 C CA . MET A 1 100 ? -13.608 2.464 17.402 1.00 81.06 100 MET A CA 1
ATOM 774 C C . MET A 1 100 ? -13.949 3.549 18.431 1.00 81.06 100 MET A C 1
ATOM 776 O O . MET A 1 100 ? -14.703 3.295 19.368 1.00 81.06 100 MET A O 1
ATOM 780 N N . ARG A 1 101 ? -13.494 4.790 18.202 1.00 84.12 101 ARG A N 1
ATOM 781 C CA . ARG A 1 101 ? -13.825 5.943 19.053 1.00 84.12 101 ARG A CA 1
ATOM 782 C C . ARG A 1 101 ? -15.334 6.151 19.158 1.00 84.12 101 ARG A C 1
ATOM 784 O O . ARG A 1 101 ? -15.842 6.275 20.265 1.00 84.12 101 ARG A O 1
ATOM 791 N N . ARG A 1 102 ? -16.071 6.126 18.041 1.00 84.19 102 ARG A N 1
ATOM 792 C CA . ARG A 1 102 ? -17.541 6.265 18.051 1.00 84.19 102 ARG A CA 1
ATOM 793 C C . ARG A 1 102 ? -18.230 5.165 18.861 1.00 84.19 102 ARG A C 1
ATOM 795 O O . ARG A 1 102 ? -19.129 5.469 19.637 1.00 84.19 102 ARG A O 1
ATOM 802 N N . ARG A 1 103 ? -17.799 3.906 18.717 1.00 82.69 103 ARG A N 1
ATOM 803 C CA . ARG A 1 103 ? -18.338 2.782 19.504 1.00 82.69 103 ARG A CA 1
ATOM 804 C C . ARG A 1 103 ? -18.048 2.938 20.994 1.00 82.69 103 ARG A C 1
ATOM 806 O O . ARG A 1 103 ? -18.942 2.707 21.798 1.00 82.69 103 ARG A O 1
ATOM 813 N N . LEU A 1 104 ? -16.835 3.362 21.350 1.00 82.06 104 LEU A N 1
ATOM 814 C CA . LEU A 1 104 ? -16.458 3.640 22.736 1.00 82.06 104 LEU A CA 1
ATOM 815 C C . LEU A 1 104 ? -17.310 4.763 23.333 1.00 82.06 104 LEU A C 1
ATOM 817 O O . LEU A 1 104 ? -17.854 4.584 24.415 1.00 82.06 104 LEU A O 1
ATOM 821 N N . PHE A 1 105 ? -17.495 5.874 22.616 1.00 82.19 105 PHE A N 1
ATOM 822 C CA . PHE A 1 105 ? -18.346 6.976 23.076 1.00 82.19 105 PHE A CA 1
ATOM 823 C C . PHE A 1 105 ? -19.811 6.561 23.236 1.00 82.19 105 PHE A C 1
ATOM 825 O O . PHE A 1 105 ? -20.412 6.856 24.266 1.00 82.19 105 PHE A O 1
ATOM 832 N N . GLY A 1 106 ? -20.371 5.832 22.267 1.00 81.25 106 GLY A N 1
ATOM 833 C CA . GLY A 1 106 ? -21.739 5.320 22.365 1.00 81.25 106 GLY A CA 1
ATOM 834 C C . GLY A 1 106 ? -21.918 4.349 23.535 1.00 81.25 106 GLY A C 1
ATOM 835 O O . GLY A 1 106 ? -22.913 4.421 24.249 1.00 81.25 106 GLY A O 1
ATOM 836 N N . HIS A 1 107 ? -20.929 3.487 23.784 1.00 77.06 107 HIS A N 1
ATOM 837 C CA . HIS A 1 107 ? -20.961 2.575 24.925 1.00 77.06 107 HIS A CA 1
ATOM 838 C C . HIS A 1 107 ? -20.820 3.319 26.258 1.00 77.06 107 HIS A C 1
ATOM 840 O O . HIS A 1 107 ? -21.560 3.027 27.188 1.00 77.06 107 HIS A O 1
ATOM 846 N N . MET A 1 108 ? -19.936 4.320 26.347 1.00 70.00 108 MET A 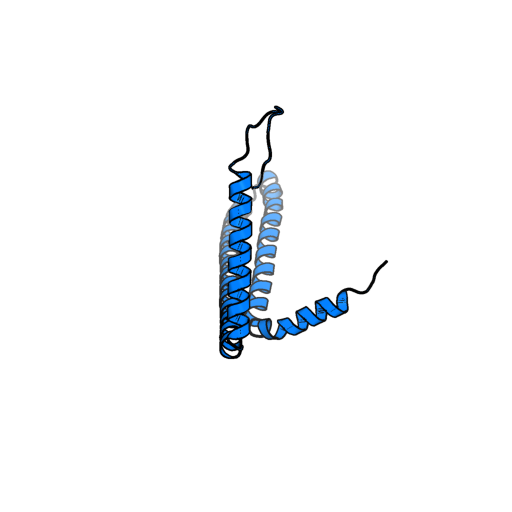N 1
ATOM 847 C CA . MET A 1 108 ? -19.785 5.153 27.546 1.00 70.00 108 MET A CA 1
ATOM 848 C C . MET A 1 108 ? -21.048 5.962 27.862 1.00 70.00 108 MET A C 1
ATOM 850 O O . MET A 1 108 ? -21.396 6.071 29.032 1.00 70.00 108 MET A O 1
ATOM 854 N N . MET A 1 109 ? -21.754 6.488 26.853 1.00 76.19 109 MET A N 1
ATOM 855 C CA . MET A 1 109 ? -23.025 7.199 27.064 1.00 76.19 109 MET A CA 1
ATOM 856 C C . MET A 1 109 ? -24.167 6.284 27.533 1.00 76.19 109 MET A C 1
ATOM 858 O O . MET A 1 109 ? -25.094 6.768 28.172 1.00 76.19 109 MET A O 1
ATOM 862 N N . GLY A 1 110 ? -24.105 4.979 27.246 1.00 68.94 110 GLY A N 1
ATOM 863 C CA . GLY A 1 110 ? -25.109 4.001 27.679 1.00 68.94 110 GLY A CA 1
ATOM 864 C C . GLY A 1 110 ? -24.768 3.240 28.967 1.00 68.94 110 GLY A C 1
ATOM 865 O O . GLY A 1 110 ? -25.589 2.458 29.439 1.00 68.94 110 GLY A O 1
ATOM 866 N N . MET A 1 111 ? -23.567 3.415 29.531 1.00 61.19 111 MET A N 1
ATOM 867 C CA . MET A 1 111 ? -23.102 2.625 30.677 1.00 61.19 111 MET A CA 1
ATOM 868 C C . MET A 1 111 ? -23.447 3.316 32.009 1.00 61.19 111 MET A C 1
ATOM 870 O O . MET A 1 111 ? -23.166 4.506 32.163 1.00 61.19 111 MET A O 1
ATOM 874 N N . PRO A 1 112 ? -24.000 2.605 33.014 1.00 61.31 112 PRO A N 1
ATOM 875 C CA . PRO A 1 112 ? -24.307 3.204 34.308 1.00 61.31 112 PRO A CA 1
ATOM 876 C C . PRO A 1 112 ? -23.032 3.735 34.980 1.00 61.31 112 PRO A C 1
ATOM 878 O O . PRO A 1 112 ? -22.026 3.033 35.112 1.00 61.31 112 PRO A O 1
ATOM 881 N N . VAL A 1 113 ? -23.096 4.983 35.453 1.00 60.94 113 VAL A N 1
ATOM 882 C CA . VAL A 1 113 ? -22.006 5.745 36.102 1.00 60.94 113 VAL A CA 1
ATOM 883 C C . VAL A 1 113 ? -21.290 5.007 37.246 1.00 60.94 113 VAL A C 1
ATOM 885 O O . VAL A 1 113 ? -20.142 5.319 37.568 1.00 60.94 113 VAL A O 1
ATOM 888 N N . SER A 1 114 ? -21.917 3.988 37.838 1.00 63.59 114 SER A N 1
ATOM 889 C CA . SER A 1 114 ? -21.333 3.136 38.881 1.00 63.59 114 SER A CA 1
ATOM 890 C C . SER A 1 114 ? -20.136 2.306 38.395 1.00 63.59 114 SER A C 1
ATOM 892 O O . SER A 1 114 ? -19.189 2.086 39.156 1.00 63.59 114 SER A O 1
ATOM 894 N N . LEU A 1 115 ? -20.132 1.878 37.129 1.00 64.38 115 LEU A N 1
ATOM 895 C CA . LEU A 1 115 ? -19.067 1.047 36.562 1.00 64.38 115 LEU A CA 1
ATOM 896 C C . LEU A 1 115 ? -17.841 1.891 36.176 1.00 64.38 115 LEU A C 1
ATOM 898 O O . LEU A 1 115 ? -16.707 1.493 36.450 1.00 64.38 115 LEU A O 1
ATOM 902 N N . LEU A 1 116 ? -18.066 3.112 35.676 1.00 66.50 116 LEU A N 1
ATOM 903 C CA . LEU A 1 116 ? -17.019 4.113 35.430 1.00 66.50 116 LEU A CA 1
ATOM 904 C C . LEU A 1 116 ? -16.282 4.481 36.730 1.00 66.50 116 LEU A C 1
ATOM 906 O O . LEU A 1 116 ? -15.051 4.493 36.778 1.00 66.50 116 LEU A O 1
ATOM 910 N N . LYS A 1 117 ? -17.034 4.714 37.813 1.00 65.31 117 LYS A N 1
ATOM 911 C CA . LYS A 1 117 ? -16.484 5.076 39.129 1.00 65.31 117 LYS A CA 1
ATOM 912 C C . LYS A 1 117 ? -15.609 3.958 39.715 1.00 65.31 117 LYS A C 1
ATOM 914 O O . LYS A 1 117 ? -14.548 4.234 40.274 1.00 65.31 117 LYS A O 1
ATOM 919 N N . ARG A 1 118 ? -16.001 2.692 39.521 1.00 72.38 118 ARG A N 1
ATOM 920 C CA . ARG A 1 118 ? -15.223 1.511 39.940 1.00 72.38 118 ARG A CA 1
ATOM 921 C C . ARG A 1 118 ? -13.933 1.346 39.127 1.00 72.38 118 ARG A C 1
ATOM 923 O O . ARG A 1 118 ? -12.894 1.021 39.697 1.00 72.38 118 ARG A O 1
ATOM 930 N N . LEU A 1 119 ? -13.978 1.625 37.820 1.00 74.31 119 LEU A N 1
ATOM 931 C CA . LEU A 1 119 ? -12.801 1.580 36.947 1.00 74.31 119 LEU A CA 1
ATOM 932 C C . LEU A 1 119 ? -11.760 2.641 37.345 1.00 74.31 119 LEU A C 1
ATOM 934 O O . LEU A 1 119 ? -10.577 2.323 37.460 1.00 74.31 119 LEU A O 1
ATOM 938 N N . ILE A 1 120 ? -12.202 3.873 37.620 1.00 73.75 120 ILE A N 1
ATOM 939 C CA . ILE A 1 120 ? -11.329 4.966 38.076 1.00 73.75 120 ILE A CA 1
ATOM 940 C C . ILE A 1 120 ? -10.690 4.618 39.428 1.00 73.75 120 ILE A C 1
ATOM 942 O O . ILE A 1 120 ? -9.477 4.750 39.573 1.00 73.75 120 ILE A O 1
ATOM 946 N N . LEU A 1 121 ? -11.460 4.089 40.390 1.00 73.31 121 LEU A N 1
ATOM 947 C CA . LEU A 1 121 ? -10.925 3.637 41.683 1.00 73.31 121 LEU A CA 1
ATOM 948 C C . LEU A 1 121 ? -9.871 2.529 41.526 1.00 73.31 121 LEU A C 1
ATOM 950 O O . LEU A 1 121 ? -8.828 2.584 42.174 1.00 73.31 121 LEU A O 1
ATOM 954 N N . HIS A 1 122 ? -10.093 1.557 40.637 1.00 73.25 122 HIS A N 1
ATOM 955 C CA . HIS A 1 122 ? -9.123 0.492 40.365 1.00 73.25 122 HIS A CA 1
ATOM 956 C C . HIS A 1 122 ? -7.843 0.996 39.679 1.00 73.25 122 HIS A C 1
ATOM 958 O O . HIS A 1 122 ? -6.751 0.551 40.036 1.00 73.25 122 HIS A O 1
ATOM 964 N N . VAL A 1 123 ? -7.945 1.915 38.711 1.00 77.62 123 VAL A N 1
ATOM 965 C CA . VAL A 1 123 ? -6.772 2.501 38.033 1.00 77.62 123 VAL A CA 1
ATOM 966 C C . VAL A 1 123 ? -5.966 3.371 38.999 1.00 77.62 123 VAL A C 1
ATOM 968 O O . VAL A 1 123 ? -4.741 3.254 39.038 1.00 77.62 123 VAL A O 1
ATOM 971 N N . THR A 1 124 ? -6.634 4.184 39.821 1.00 72.75 124 THR A N 1
ATOM 972 C CA . THR A 1 124 ? -5.986 5.006 40.851 1.00 72.75 124 THR A CA 1
ATOM 973 C C . THR A 1 124 ? -5.311 4.140 41.908 1.00 72.75 124 THR A C 1
ATOM 975 O O . THR A 1 124 ? -4.139 4.360 42.204 1.00 72.75 124 THR A O 1
ATOM 978 N N . ASN A 1 125 ? -5.988 3.104 42.418 1.00 71.12 125 ASN A N 1
ATOM 979 C CA . ASN A 1 125 ? -5.393 2.189 43.391 1.00 71.12 125 ASN A CA 1
ATOM 980 C C . ASN A 1 125 ? -4.156 1.490 42.799 1.00 71.12 125 ASN A C 1
ATOM 982 O O . ASN A 1 125 ? -3.085 1.576 43.391 1.00 71.12 125 ASN A O 1
ATOM 986 N N . ARG A 1 126 ? -4.235 0.936 41.573 1.00 67.06 126 ARG A N 1
ATOM 987 C CA . ARG A 1 126 ? -3.068 0.345 40.884 1.00 67.06 126 ARG A CA 1
ATOM 988 C C . ARG A 1 126 ? -1.908 1.321 40.704 1.00 67.06 126 ARG A C 1
ATOM 990 O O . ARG A 1 126 ? -0.764 0.915 40.891 1.00 67.06 126 ARG A O 1
ATOM 997 N N . ARG A 1 127 ? -2.167 2.582 40.335 1.00 67.38 127 ARG A N 1
ATOM 998 C CA . ARG A 1 127 ? -1.100 3.590 40.208 1.00 67.38 127 ARG A CA 1
ATOM 999 C C . ARG A 1 127 ? -0.470 3.930 41.555 1.00 67.38 127 ARG A C 1
ATOM 1001 O O . ARG A 1 127 ? 0.741 4.103 41.600 1.00 67.38 127 ARG A O 1
ATOM 1008 N N . LEU A 1 128 ? -1.245 3.963 42.638 1.00 68.12 128 LEU A N 1
ATOM 1009 C CA . LEU A 1 128 ? -0.716 4.169 43.988 1.00 68.12 128 LEU A CA 1
ATOM 1010 C C . LEU A 1 128 ? 0.171 2.994 44.432 1.00 68.12 128 LEU A C 1
ATOM 1012 O O . LEU A 1 128 ? 1.276 3.235 44.912 1.00 68.12 128 LEU A O 1
ATOM 1016 N N . THR A 1 129 ? -0.229 1.736 44.195 1.00 66.12 129 THR A N 1
ATOM 1017 C CA . THR A 1 129 ? 0.632 0.575 44.525 1.00 66.12 129 THR A CA 1
ATOM 1018 C C . THR A 1 129 ? 1.883 0.522 43.652 1.00 66.12 129 THR A C 1
ATOM 1020 O O . THR A 1 129 ? 2.969 0.218 44.144 1.00 66.12 129 THR A O 1
ATOM 1023 N N . ASN A 1 130 ? 1.759 0.849 42.363 1.00 66.19 130 ASN A N 1
ATOM 1024 C CA . ASN A 1 130 ? 2.894 0.861 41.448 1.00 66.19 130 ASN A CA 1
ATOM 1025 C C . ASN A 1 130 ? 3.868 2.002 41.788 1.00 66.19 130 ASN A C 1
ATOM 1027 O O . ASN A 1 130 ? 5.069 1.769 41.839 1.00 66.19 130 ASN A O 1
ATOM 1031 N N . SER A 1 131 ? 3.368 3.195 42.130 1.00 58.72 131 SER A N 1
ATOM 1032 C CA . SER A 1 131 ? 4.198 4.332 42.552 1.00 58.72 131 SER A CA 1
ATOM 1033 C C . SER A 1 131 ? 4.913 4.079 43.886 1.00 58.72 131 SER A C 1
ATOM 1035 O O . SER A 1 131 ? 6.086 4.425 44.014 1.00 58.72 131 SER A O 1
ATOM 1037 N N . GLN A 1 132 ? 4.263 3.411 44.847 1.00 56.41 132 GLN A N 1
ATOM 1038 C CA . GLN A 1 132 ? 4.913 2.937 46.078 1.00 56.41 132 GLN A CA 1
ATOM 1039 C C . GLN A 1 132 ? 5.988 1.876 45.774 1.00 56.41 132 GLN A C 1
ATOM 1041 O O . GLN A 1 132 ? 7.112 1.977 46.256 1.00 56.41 132 GLN A O 1
ATOM 1046 N N . ARG A 1 133 ? 5.698 0.906 44.893 1.00 51.00 133 ARG A N 1
ATOM 1047 C CA . ARG A 1 133 ? 6.642 -0.159 44.503 1.00 51.00 133 ARG A CA 1
ATOM 1048 C C . ARG A 1 133 ? 7.900 0.381 43.812 1.00 51.00 133 ARG A C 1
ATOM 1050 O O . ARG A 1 133 ? 8.995 -0.070 44.124 1.00 51.00 133 ARG A O 1
ATOM 1057 N N . VAL A 1 134 ? 7.767 1.358 42.912 1.00 57.19 134 VAL A N 1
ATOM 1058 C CA . VAL A 1 134 ? 8.916 1.975 42.219 1.00 57.19 134 VAL A CA 1
ATOM 1059 C C . VAL A 1 134 ? 9.745 2.835 43.180 1.00 57.19 134 VAL A C 1
ATOM 1061 O O . VAL A 1 134 ? 10.971 2.844 43.089 1.00 57.19 134 VAL A O 1
ATOM 1064 N N . ARG A 1 135 ? 9.107 3.497 44.156 1.00 46.78 135 ARG A N 1
ATOM 1065 C CA . ARG A 1 135 ? 9.807 4.279 45.187 1.00 46.78 135 ARG A CA 1
ATOM 1066 C C . ARG A 1 135 ? 10.593 3.386 46.160 1.00 46.78 135 ARG A C 1
ATOM 1068 O O . ARG A 1 135 ? 11.714 3.739 46.506 1.00 46.78 135 ARG A O 1
ATOM 1075 N N . CYS A 1 136 ? 10.079 2.203 46.509 1.00 49.97 136 CYS A N 1
ATOM 1076 C CA . CYS A 1 136 ? 10.829 1.199 47.278 1.00 49.97 136 CYS A CA 1
ATOM 1077 C C . CYS A 1 136 ? 12.011 0.598 46.496 1.00 49.97 136 CYS A C 1
ATOM 1079 O O . CYS A 1 136 ? 13.037 0.304 47.095 1.00 49.97 136 CYS A O 1
ATOM 1081 N N . CYS A 1 137 ? 11.910 0.452 45.168 1.00 50.53 137 CYS A N 1
ATOM 1082 C CA . CYS A 1 137 ? 13.036 -0.010 44.346 1.00 50.53 137 CYS A CA 1
ATOM 1083 C C . CYS A 1 137 ? 14.119 1.062 44.126 1.00 50.53 137 CYS A C 1
ATOM 1085 O O . CYS A 1 137 ? 15.255 0.705 43.834 1.00 50.53 137 CYS A O 1
ATOM 1087 N N . HIS A 1 138 ? 13.799 2.356 44.256 1.00 50.03 138 HIS A N 1
ATOM 1088 C CA . HIS A 1 138 ? 14.782 3.440 44.116 1.00 50.03 138 HIS A CA 1
ATOM 1089 C C . HIS A 1 138 ? 15.460 3.821 45.449 1.00 50.03 138 HIS A C 1
ATOM 1091 O O . HIS A 1 138 ? 16.563 4.354 45.437 1.00 50.03 138 HIS A O 1
ATOM 1097 N N . VAL A 1 139 ? 14.852 3.486 46.598 1.00 51.34 139 VAL A N 1
ATOM 1098 C CA . VAL A 1 139 ? 15.450 3.604 47.948 1.00 51.34 139 VAL A CA 1
ATOM 1099 C C . VAL A 1 139 ? 15.896 2.223 48.454 1.00 51.34 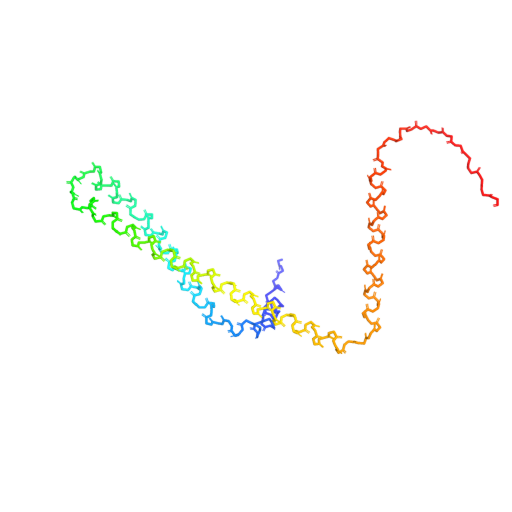139 VAL A C 1
ATOM 1101 O O . VAL A 1 139 ? 15.503 1.742 49.513 1.00 51.34 139 VAL A O 1
ATOM 1104 N N . SER A 1 140 ? 16.699 1.533 47.651 1.00 50.59 140 SER A N 1
ATOM 1105 C CA . SER A 1 140 ? 17.574 0.454 48.121 1.00 50.59 140 SER A CA 1
ATOM 1106 C C . SER A 1 140 ? 18.710 0.282 47.124 1.00 50.59 140 SER A C 1
ATOM 1108 O O . SER A 1 140 ? 18.602 -0.449 46.142 1.00 50.59 140 SER A O 1
ATOM 1110 N N . PRO A 1 141 ? 19.817 0.979 47.388 1.00 52.19 141 PRO A N 1
ATOM 1111 C CA . PRO A 1 141 ? 21.030 0.236 47.676 1.00 52.19 141 PRO A CA 1
ATOM 1112 C C . PRO A 1 141 ? 21.577 0.629 49.053 1.00 52.19 141 PRO A C 1
ATOM 1114 O O . PRO A 1 141 ? 21.352 1.731 49.538 1.00 52.19 141 PRO A O 1
ATOM 1117 N N . THR A 1 142 ? 22.334 -0.283 49.657 1.00 49.81 142 THR A N 1
ATOM 1118 C CA . THR A 1 142 ? 23.090 -0.138 50.915 1.00 49.81 142 THR A CA 1
ATOM 1119 C C . THR A 1 142 ? 22.303 -0.208 52.226 1.00 49.81 142 THR A C 1
ATOM 1121 O O . THR A 1 142 ? 22.084 0.791 52.892 1.00 49.81 142 THR A O 1
ATOM 1124 N N . ILE A 1 143 ? 22.026 -1.432 52.686 1.00 43.50 143 ILE A N 1
ATOM 1125 C CA . ILE A 1 143 ? 22.261 -1.765 54.100 1.00 43.50 143 ILE A CA 1
ATOM 1126 C C . ILE A 1 143 ? 22.935 -3.146 54.144 1.00 43.50 143 ILE A C 1
ATOM 1128 O O . ILE A 1 143 ? 22.266 -4.155 53.912 1.00 43.50 143 ILE A O 1
ATOM 1132 N N . PRO A 1 144 ? 24.255 -3.231 54.394 1.00 49.53 144 PRO A N 1
ATOM 1133 C CA . PRO A 1 144 ? 24.879 -4.483 54.771 1.00 49.53 144 PRO A CA 1
ATOM 1134 C C . PRO A 1 144 ? 24.575 -4.749 56.250 1.00 49.53 144 PRO A C 1
ATOM 1136 O O . PRO A 1 144 ? 24.800 -3.903 57.108 1.00 49.53 144 PRO A O 1
ATOM 1139 N N . ASN A 1 145 ? 24.030 -5.933 56.511 1.00 43.44 145 ASN A N 1
ATOM 1140 C CA . ASN A 1 145 ? 24.170 -6.728 57.729 1.00 43.44 145 ASN A CA 1
ATOM 1141 C C . ASN A 1 145 ? 24.700 -6.004 58.990 1.00 43.44 145 ASN A C 1
ATOM 1143 O O . ASN A 1 145 ? 25.914 -5.894 59.174 1.00 43.44 145 ASN A O 1
ATOM 1147 N N . ARG A 1 146 ? 23.810 -5.631 59.920 1.00 39.88 146 ARG A N 1
ATOM 1148 C CA . ARG A 1 146 ? 24.123 -5.707 61.354 1.00 39.88 146 ARG A CA 1
ATOM 1149 C C . ARG A 1 146 ? 22.863 -5.718 62.217 1.00 39.88 146 ARG A C 1
ATOM 1151 O O . ARG A 1 146 ? 22.017 -4.838 62.129 1.00 39.88 146 ARG A O 1
ATOM 1158 N N . SER A 1 147 ? 22.798 -6.747 63.046 1.00 51.84 147 SER A N 1
ATOM 1159 C CA . SER A 1 147 ? 22.000 -6.921 64.258 1.00 51.84 147 SER A CA 1
ATOM 1160 C C . SER A 1 147 ? 21.891 -5.645 65.108 1.00 51.84 147 SER A C 1
ATOM 1162 O O . SER A 1 147 ? 22.858 -4.890 65.129 1.00 51.84 147 SER A O 1
ATOM 1164 N N . LEU A 1 148 ? 20.791 -5.527 65.877 1.00 41.22 148 LEU A N 1
ATOM 1165 C CA . LEU A 1 148 ? 20.353 -4.470 66.829 1.00 41.22 148 LEU A CA 1
ATOM 1166 C C . LEU A 1 148 ? 19.115 -3.712 66.300 1.00 41.22 148 LEU A C 1
ATOM 1168 O O . LEU A 1 148 ? 19.120 -3.271 65.166 1.00 41.22 148 LEU A O 1
ATOM 1172 N N . LEU A 1 149 ? 18.041 -3.433 67.037 1.00 39.84 149 LEU A N 1
ATOM 1173 C CA . LEU A 1 149 ? 17.622 -3.725 68.405 1.00 39.84 149 LEU A CA 1
ATOM 1174 C C . LEU A 1 149 ? 16.159 -3.204 68.511 1.00 39.84 149 LEU A C 1
ATOM 1176 O O . LEU A 1 149 ? 15.853 -2.157 67.951 1.00 39.84 149 LEU A O 1
ATOM 1180 N N . LEU A 1 150 ? 15.310 -3.903 69.269 1.00 38.66 150 LEU A N 1
ATOM 1181 C CA . LEU A 1 150 ? 14.103 -3.407 69.962 1.00 38.66 150 LEU A CA 1
ATOM 1182 C C . LEU A 1 150 ? 12.863 -2.916 69.175 1.00 38.66 150 LEU A C 1
ATOM 1184 O O . LEU A 1 150 ? 12.689 -1.743 68.860 1.00 38.66 150 LEU A O 1
ATOM 1188 N N . LEU A 1 151 ? 11.895 -3.840 69.086 1.00 42.25 151 LEU A N 1
ATOM 1189 C CA . LEU A 1 151 ? 10.526 -3.664 69.614 1.00 42.25 151 LEU A CA 1
ATOM 1190 C C . LEU A 1 151 ? 10.544 -2.831 70.924 1.00 42.25 151 LEU A C 1
ATOM 1192 O O . LEU A 1 151 ? 11.372 -3.138 71.785 1.00 42.25 151 LEU A O 1
ATOM 1196 N N . PRO A 1 152 ? 9.638 -1.858 71.143 1.00 45.97 152 PRO A N 1
ATOM 1197 C CA . PRO A 1 152 ? 8.304 -2.234 71.619 1.00 45.97 152 PRO A CA 1
ATOM 1198 C C . PRO A 1 152 ? 7.151 -1.365 71.082 1.00 45.97 152 PRO A C 1
ATOM 1200 O O . PRO A 1 152 ? 7.283 -0.167 70.844 1.00 45.97 152 PRO A O 1
ATOM 1203 N N . ALA A 1 153 ? 5.993 -2.008 70.943 1.00 44.81 153 ALA A N 1
ATOM 1204 C CA . ALA A 1 153 ? 4.688 -1.365 70.913 1.00 44.81 153 ALA A CA 1
ATOM 1205 C C . ALA A 1 153 ? 4.207 -1.194 72.362 1.00 44.81 153 ALA A C 1
ATOM 1207 O O . ALA A 1 153 ? 4.295 -2.141 73.147 1.00 44.81 153 ALA A O 1
ATOM 1208 N N . HIS A 1 154 ? 3.716 -0.004 72.689 1.00 45.50 154 HIS A N 1
ATOM 1209 C CA . HIS A 1 154 ? 2.921 0.282 73.877 1.00 45.50 154 HIS A CA 1
ATOM 1210 C C . HIS A 1 154 ? 1.617 0.946 73.426 1.00 45.50 154 HIS A C 1
ATOM 1212 O O . HIS A 1 154 ? 1.635 1.564 72.335 1.00 45.50 154 HIS A O 1
#

Sequence (154 aa):
MHNDKDLSTWQTFRRLWPTIAPFKAGLIVAGVALILNAASDTFMLSLLKPLLDDGFGKTDRSVLMWMPLVVIGLMILRGITSYISSYCISWVSGKVVMTMRRRLFGHMMGMPVSLLKRLILHVTNRRLTNSQRVRCCHVSPTIPNRSLLLLPAH

Secondary structure (DSSP, 8-state):
-----HHHHHHHHHHHHHHHGGGHHHHHHHHHHHHHHHHHHHHHHHHHHHHHHHHHH---HHHHHHHHHHHHHHHHHHHHHHHHHHHHHHHHHHHHHHHHHHHHHHHHHHS-HHHHHHHHHHHHHHHHHHHHHHHHHHS-S-------------

Organism: Escherichia coli (NCBI:txid562)

pLDDT: mean 72.76, std 15.05, range [38.66, 94.0]